Protein AF-A0A350LJN3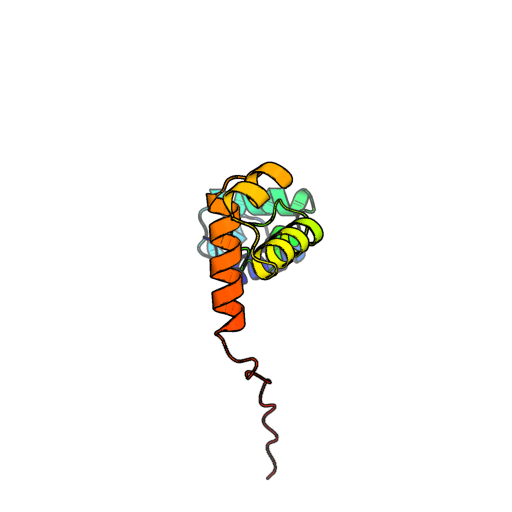-F1 (afdb_monomer)

Foldseek 3Di:
DDFLVLLQVLLVCVVVVHALVVSCVVSVHDSVVSVVSNVCVVVVVCCVRNDGPPPDPLPVDDPVLLVVLLVCVVVVHDLVVSCVVSVHDSVSSVVSNVVVVVVVPPDPPDDPPPDDDDD

Structure (mmCIF, N/CA/C/O backbone):
data_AF-A0A350LJN3-F1
#
_entry.id   AF-A0A350LJN3-F1
#
loop_
_atom_site.group_PDB
_atom_site.id
_atom_site.type_symbol
_atom_site.label_atom_id
_atom_site.label_alt_id
_atom_site.label_comp_id
_atom_site.label_asym_id
_atom_site.label_entity_id
_atom_site.label_seq_id
_atom_site.pdbx_PDB_ins_code
_atom_site.Cartn_x
_atom_site.Cartn_y
_atom_site.Cartn_z
_atom_site.occupancy
_atom_site.B_iso_or_equiv
_atom_site.auth_seq_id
_atom_site.auth_comp_id
_atom_site.auth_asym_id
_atom_site.auth_atom_id
_atom_site.pdbx_PDB_model_num
ATOM 1 N N . MET A 1 1 ? -4.151 5.108 -8.446 1.00 47.84 1 MET A N 1
ATOM 2 C CA . MET A 1 1 ? -3.760 3.990 -7.564 1.00 47.84 1 MET A CA 1
ATOM 3 C C . MET A 1 1 ? -3.331 2.873 -8.501 1.00 47.84 1 MET A C 1
ATOM 5 O O . MET A 1 1 ? -4.176 2.389 -9.232 1.00 47.84 1 MET A O 1
ATOM 9 N N . LEU A 1 2 ? -2.026 2.639 -8.659 1.00 58.97 2 LEU A N 1
ATOM 10 C CA . LEU A 1 2 ? -1.516 1.711 -9.677 1.00 58.97 2 LEU A CA 1
ATOM 11 C C . LEU A 1 2 ? -1.690 0.275 -9.192 1.00 58.97 2 LEU A C 1
ATOM 13 O O . LEU A 1 2 ? -1.309 -0.038 -8.063 1.00 58.97 2 LEU A O 1
ATOM 17 N N . ASP A 1 3 ? -2.291 -0.543 -10.048 1.00 71.88 3 ASP A N 1
ATOM 18 C CA . ASP A 1 3 ? -2.655 -1.928 -9.774 1.00 71.88 3 ASP A CA 1
ATOM 19 C C . ASP A 1 3 ? -1.420 -2.760 -9.374 1.00 71.88 3 ASP A C 1
ATOM 21 O O . ASP A 1 3 ? -0.323 -2.585 -9.921 1.00 71.88 3 ASP A O 1
ATOM 25 N N . TYR A 1 4 ? -1.582 -3.638 -8.381 1.00 81.00 4 TYR A N 1
ATOM 26 C CA . TYR A 1 4 ? -0.545 -4.571 -7.937 1.00 81.00 4 TYR A CA 1
ATOM 27 C C . TYR A 1 4 ? 0.015 -5.400 -9.094 1.00 81.00 4 TYR A C 1
ATOM 29 O O . TYR A 1 4 ? 1.234 -5.517 -9.219 1.00 81.00 4 TYR A O 1
ATOM 37 N N . VAL A 1 5 ? -0.850 -5.880 -9.988 1.00 82.62 5 VAL A N 1
ATOM 38 C CA . VAL A 1 5 ? -0.466 -6.688 -11.148 1.00 82.62 5 VAL A CA 1
ATOM 39 C C . VAL A 1 5 ? 0.518 -5.926 -12.037 1.00 82.62 5 VAL A C 1
ATOM 41 O O . VAL A 1 5 ? 1.504 -6.492 -12.509 1.00 82.62 5 VAL A O 1
ATOM 44 N N . ILE A 1 6 ? 0.306 -4.619 -12.222 1.00 88.44 6 ILE A N 1
ATOM 45 C CA . ILE A 1 6 ? 1.185 -3.771 -13.038 1.00 88.44 6 ILE A CA 1
ATOM 46 C C . ILE A 1 6 ? 2.540 -3.568 -12.353 1.00 88.44 6 ILE A C 1
ATOM 48 O O . ILE A 1 6 ? 3.583 -3.610 -13.005 1.00 88.44 6 ILE A O 1
ATOM 52 N N . ARG A 1 7 ? 2.550 -3.366 -11.032 1.00 90.12 7 ARG A N 1
ATOM 53 C CA . ARG A 1 7 ? 3.796 -3.231 -10.268 1.00 90.12 7 ARG A CA 1
ATOM 54 C C . ARG A 1 7 ? 4.612 -4.519 -10.262 1.00 90.12 7 ARG A C 1
ATOM 56 O O . ARG A 1 7 ? 5.821 -4.454 -10.466 1.00 90.12 7 ARG A O 1
ATOM 63 N N . LYS A 1 8 ? 3.963 -5.671 -10.105 1.00 90.56 8 LYS A N 1
ATOM 64 C CA . LYS A 1 8 ? 4.627 -6.975 -10.150 1.00 90.56 8 LYS A CA 1
ATOM 65 C C . LYS A 1 8 ? 5.276 -7.233 -11.511 1.00 90.56 8 LYS A C 1
ATOM 67 O O . LYS A 1 8 ? 6.465 -7.528 -11.568 1.00 90.56 8 LYS A O 1
ATOM 72 N N . LYS A 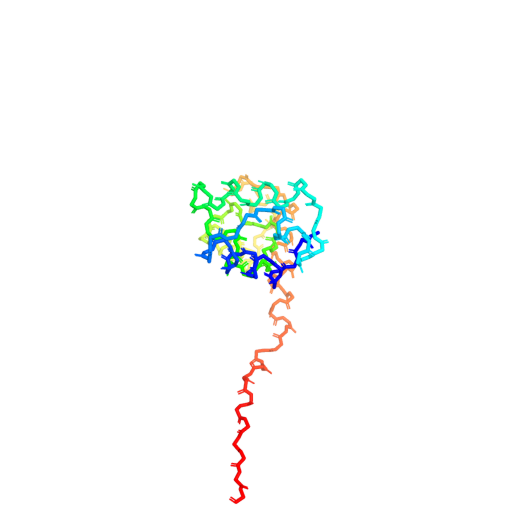1 9 ? 4.551 -6.983 -12.607 1.00 92.50 9 LYS A N 1
ATOM 73 C CA . LYS A 1 9 ? 5.113 -7.060 -13.968 1.00 92.50 9 LYS A CA 1
ATOM 74 C C . LYS A 1 9 ? 6.287 -6.102 -14.179 1.00 92.50 9 LYS A C 1
ATOM 76 O O . LYS A 1 9 ? 7.273 -6.458 -14.813 1.00 92.50 9 LYS A O 1
ATOM 81 N N . ALA A 1 10 ? 6.218 -4.887 -13.632 1.00 93.44 10 ALA A N 1
ATOM 82 C CA . ALA A 1 10 ? 7.342 -3.955 -13.717 1.00 93.44 10 ALA A CA 1
ATOM 83 C C . ALA A 1 10 ? 8.591 -4.478 -12.996 1.00 93.44 10 ALA A C 1
ATOM 85 O O . ALA A 1 10 ? 9.694 -4.295 -13.503 1.00 93.44 10 ALA A O 1
ATOM 86 N N . LEU A 1 11 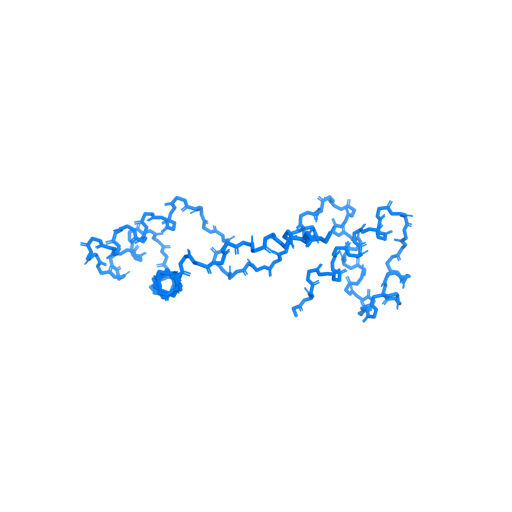? 8.430 -5.139 -11.846 1.00 94.44 11 LEU A N 1
ATOM 87 C CA . LEU A 1 11 ? 9.538 -5.777 -11.135 1.00 94.44 11 LEU A CA 1
ATOM 88 C C . LEU A 1 11 ? 10.168 -6.908 -11.951 1.00 94.44 11 LEU A C 1
ATOM 90 O O . LEU A 1 11 ? 11.389 -6.960 -12.042 1.00 94.44 11 LEU A O 1
ATOM 94 N N . GLU A 1 12 ? 9.361 -7.766 -12.575 1.00 94.50 12 GLU A N 1
ATOM 95 C CA . GLU A 1 12 ? 9.854 -8.829 -13.464 1.00 94.50 12 GLU A CA 1
ATOM 96 C C . GLU A 1 12 ? 10.701 -8.254 -14.609 1.00 94.50 12 GLU A C 1
ATOM 98 O O . GLU A 1 12 ? 11.815 -8.720 -14.850 1.00 94.50 12 GLU A O 1
ATOM 103 N N . LEU A 1 13 ? 10.231 -7.171 -15.238 1.00 95.25 13 LEU A N 1
ATOM 104 C CA . LEU A 1 13 ? 10.970 -6.467 -16.289 1.00 95.25 13 LEU A CA 1
ATOM 105 C C . LEU A 1 13 ? 12.271 -5.831 -15.770 1.00 95.25 13 LEU A C 1
ATOM 107 O O . LEU A 1 13 ? 13.307 -5.882 -16.433 1.00 95.25 13 LEU A O 1
ATOM 111 N N . PHE A 1 14 ? 12.262 -5.231 -14.578 1.00 95.12 14 PHE A N 1
ATOM 112 C CA . PHE A 1 14 ? 13.490 -4.684 -13.995 1.00 95.12 14 PHE A CA 1
ATOM 113 C C . PHE A 1 14 ? 14.500 -5.781 -13.633 1.00 95.12 14 PHE A C 1
ATOM 115 O O . PHE A 1 14 ? 15.697 -5.597 -13.871 1.00 95.12 14 PHE A O 1
ATOM 122 N N . ASN A 1 15 ? 14.029 -6.924 -13.128 1.00 94.62 15 ASN A N 1
ATOM 123 C CA . ASN A 1 15 ? 14.856 -8.097 -12.841 1.00 94.62 15 ASN A CA 1
ATOM 124 C C . ASN A 1 15 ? 15.482 -8.674 -14.119 1.00 94.62 15 ASN A C 1
ATOM 126 O O . ASN A 1 15 ? 16.626 -9.12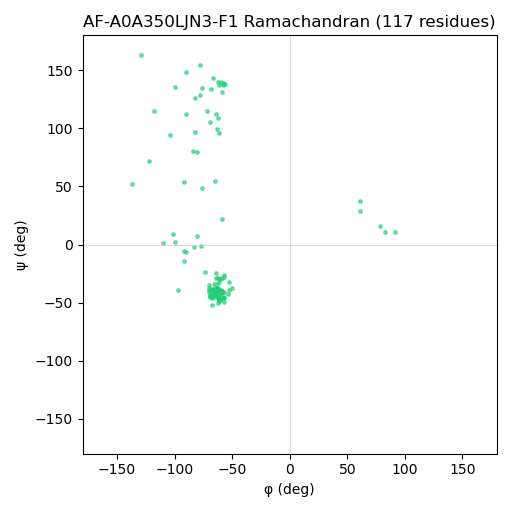0 -14.086 1.00 94.62 15 ASN A O 1
ATOM 130 N N . SER A 1 16 ? 14.786 -8.601 -15.259 1.00 94.56 16 SER A N 1
ATOM 131 C CA . SER A 1 16 ? 15.325 -8.997 -16.567 1.00 94.56 16 SER A CA 1
ATOM 132 C C . SER A 1 16 ? 16.220 -7.930 -17.221 1.00 94.56 16 SER A C 1
ATOM 134 O O . SER A 1 16 ? 16.614 -8.079 -18.376 1.00 94.56 16 SER A O 1
ATOM 136 N N . GLY A 1 17 ? 16.542 -6.838 -16.517 1.00 93.88 17 GLY A N 1
ATOM 137 C CA . GLY A 1 17 ? 17.444 -5.781 -16.990 1.00 93.88 17 GLY A CA 1
ATOM 138 C C . GLY A 1 17 ? 16.794 -4.731 -17.898 1.00 93.88 17 GLY A C 1
ATOM 139 O O . GLY A 1 17 ? 17.493 -3.908 -18.495 1.00 93.88 17 GLY A O 1
ATOM 140 N N . VAL A 1 18 ? 15.464 -4.718 -18.009 1.00 93.69 18 VAL A N 1
ATOM 141 C CA . VAL A 1 18 ? 14.739 -3.801 -18.896 1.00 93.69 18 VAL A CA 1
ATOM 142 C C . VAL A 1 18 ? 14.679 -2.392 -18.298 1.00 93.69 18 VAL A C 1
ATOM 144 O O . VAL A 1 18 ? 14.376 -2.173 -17.125 1.00 93.69 18 VAL A O 1
ATOM 147 N N . GLY A 1 19 ? 14.959 -1.386 -19.130 1.00 90.94 19 GLY A N 1
ATOM 148 C CA . GLY A 1 19 ? 14.929 0.021 -18.734 1.00 90.94 19 GLY A CA 1
ATOM 149 C C . GLY A 1 19 ? 13.516 0.614 -18.652 1.00 90.94 19 GLY A C 1
ATOM 150 O O . GLY A 1 19 ? 12.604 0.234 -19.382 1.00 90.94 19 GLY A O 1
ATOM 151 N N . TYR A 1 20 ? 13.351 1.653 -17.828 1.00 93.56 20 TYR A N 1
ATOM 152 C CA . TYR A 1 20 ? 12.054 2.290 -17.552 1.00 93.56 20 TYR A CA 1
ATOM 153 C C . TYR A 1 20 ? 11.292 2.835 -18.774 1.00 93.56 20 TYR A C 1
ATOM 155 O O . TYR A 1 20 ? 10.070 2.938 -18.724 1.00 93.56 20 TYR A O 1
ATOM 163 N N . LYS A 1 21 ? 11.975 3.197 -19.871 1.00 95.62 21 LYS A N 1
ATOM 164 C CA . LYS A 1 21 ? 11.309 3.642 -21.112 1.00 95.62 21 LYS A CA 1
ATOM 165 C C . LYS A 1 21 ? 10.541 2.497 -21.772 1.00 95.62 21 LYS A C 1
ATOM 167 O O . LYS A 1 21 ? 9.418 2.695 -22.224 1.00 95.62 21 LYS A O 1
ATOM 172 N N . THR A 1 22 ? 11.139 1.309 -21.792 1.00 94.19 22 THR A N 1
ATOM 173 C CA . THR A 1 22 ? 10.508 0.095 -22.315 1.00 94.19 22 THR A CA 1
ATOM 174 C C . THR A 1 22 ? 9.375 -0.344 -21.395 1.00 94.19 22 THR A C 1
ATOM 176 O O . THR A 1 22 ? 8.269 -0.546 -21.877 1.00 94.19 22 THR A O 1
ATOM 179 N N . VAL A 1 23 ? 9.596 -0.337 -20.074 1.00 94.50 23 VAL A N 1
ATOM 180 C CA . VAL A 1 23 ? 8.547 -0.622 -19.075 1.00 94.50 23 VAL A CA 1
ATOM 181 C C . VAL A 1 23 ? 7.348 0.325 -19.214 1.00 94.50 23 VAL A C 1
ATOM 183 O O . VAL A 1 23 ? 6.205 -0.111 -19.142 1.00 94.50 23 VAL A O 1
ATOM 186 N N . SER A 1 24 ? 7.585 1.619 -19.457 1.00 94.62 24 SER A N 1
ATOM 187 C CA . SER A 1 24 ? 6.520 2.603 -19.703 1.00 94.62 24 SER A CA 1
ATOM 188 C C . SER A 1 24 ? 5.660 2.232 -20.911 1.00 94.62 24 SER A C 1
ATOM 190 O O . SER A 1 24 ? 4.436 2.256 -20.809 1.00 94.62 24 SER A O 1
ATOM 192 N N . ARG A 1 25 ? 6.292 1.843 -22.023 1.00 95.31 25 ARG A N 1
ATOM 193 C CA . ARG A 1 25 ? 5.598 1.433 -23.248 1.00 95.31 25 ARG A CA 1
ATOM 194 C C . ARG A 1 25 ? 4.850 0.112 -23.076 1.00 95.31 25 ARG A C 1
ATOM 196 O O . ARG A 1 25 ? 3.706 0.023 -23.497 1.00 95.31 25 ARG A O 1
ATOM 203 N N . GLU A 1 26 ? 5.479 -0.889 -22.466 1.00 92.50 26 GLU A N 1
ATOM 204 C CA . GLU A 1 26 ? 4.891 -2.226 -22.304 1.00 92.50 26 GLU A CA 1
ATOM 205 C C . GLU A 1 26 ? 3.732 -2.257 -21.310 1.00 92.50 26 GLU A C 1
ATOM 207 O O . GLU A 1 26 ? 2.767 -2.987 -21.512 1.00 92.50 26 GLU A O 1
ATOM 212 N N . LEU A 1 27 ? 3.800 -1.445 -20.254 1.00 91.50 27 LEU A N 1
ATOM 213 C CA . LEU A 1 27 ? 2.775 -1.405 -19.211 1.00 91.50 27 LEU A CA 1
ATOM 214 C C . LEU A 1 27 ? 1.786 -0.241 -19.370 1.00 91.50 27 LEU A C 1
ATOM 216 O O . LEU A 1 27 ? 0.928 -0.057 -18.510 1.00 91.50 27 LEU A O 1
ATOM 220 N N . GLY A 1 28 ? 1.918 0.574 -20.424 1.00 90.50 28 GLY A N 1
ATOM 221 C CA . GLY A 1 28 ? 1.068 1.750 -20.646 1.00 90.50 28 GLY A CA 1
ATOM 222 C C . GLY A 1 28 ? 1.167 2.803 -19.534 1.00 90.50 28 GLY A C 1
ATOM 223 O O . GLY A 1 28 ? 0.201 3.506 -19.245 1.00 90.50 28 GLY A O 1
ATOM 224 N N . LEU A 1 29 ? 2.320 2.898 -18.866 1.00 87.88 29 LEU A N 1
ATOM 225 C CA . LEU A 1 29 ? 2.537 3.804 -17.737 1.00 87.88 29 LEU A CA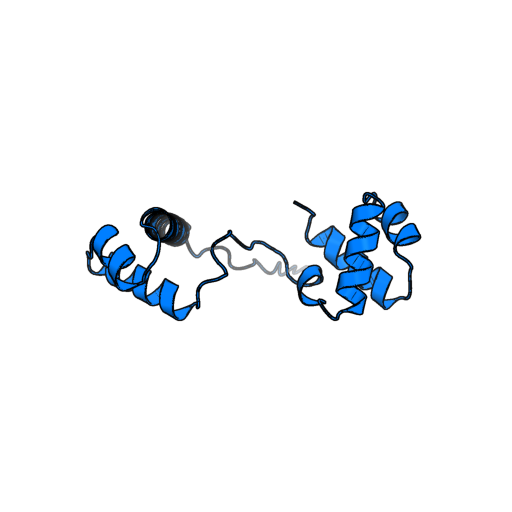 1
ATOM 226 C C . LEU A 1 29 ? 3.061 5.164 -18.206 1.00 87.88 29 LEU A C 1
ATOM 228 O O . LEU A 1 29 ? 3.877 5.211 -19.128 1.00 87.88 29 LEU A O 1
ATOM 232 N N . PRO A 1 30 ? 2.737 6.271 -17.511 1.00 91.44 30 PRO A N 1
ATOM 233 C CA . PRO A 1 30 ? 3.420 7.540 -17.732 1.00 91.44 30 PRO A CA 1
ATOM 234 C C . PRO A 1 30 ? 4.938 7.398 -17.546 1.00 91.44 30 PRO A C 1
ATOM 236 O O . PRO A 1 30 ? 5.402 6.791 -16.577 1.00 91.44 30 PRO A O 1
ATOM 239 N N . PHE A 1 31 ? 5.730 8.018 -18.427 1.00 91.88 31 PHE A N 1
ATOM 240 C CA . PHE A 1 31 ? 7.199 7.959 -18.363 1.00 91.88 31 PHE A CA 1
ATOM 241 C C . PHE A 1 31 ? 7.758 8.354 -16.993 1.00 91.88 31 PHE A C 1
ATOM 243 O O . PHE A 1 31 ? 8.709 7.742 -16.506 1.00 91.88 31 PHE A O 1
ATOM 250 N N . TYR A 1 32 ? 7.163 9.370 -16.359 1.00 89.19 32 TYR A N 1
ATOM 251 C CA . TYR A 1 32 ? 7.565 9.824 -15.029 1.00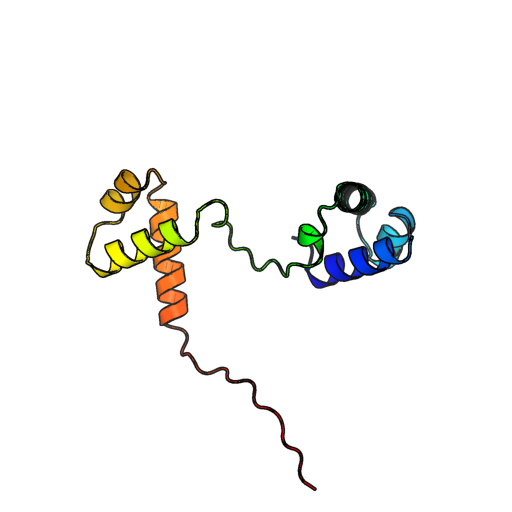 89.19 32 TYR A CA 1
ATOM 252 C C . TYR A 1 32 ? 7.367 8.734 -13.966 1.00 89.19 32 TYR A C 1
ATOM 254 O O . TYR A 1 32 ? 8.253 8.508 -13.142 1.00 89.19 32 TYR A O 1
ATOM 262 N N . THR A 1 33 ? 6.253 8.002 -14.032 1.00 89.56 33 THR A N 1
ATOM 263 C CA . THR A 1 33 ? 5.949 6.877 -13.141 1.00 89.56 33 THR A CA 1
ATOM 264 C C . THR A 1 33 ? 6.970 5.758 -13.301 1.00 89.56 33 THR A C 1
ATOM 266 O O . THR A 1 33 ? 7.574 5.342 -12.316 1.00 89.56 33 THR A O 1
ATOM 269 N N . ALA A 1 34 ? 7.234 5.322 -14.535 1.00 92.56 34 ALA A N 1
ATOM 270 C CA . ALA A 1 34 ? 8.218 4.272 -14.790 1.00 92.56 34 ALA A CA 1
ATOM 271 C C . ALA A 1 34 ? 9.636 4.697 -14.359 1.00 92.56 34 ALA A C 1
ATOM 273 O O . ALA A 1 34 ? 10.395 3.899 -13.803 1.00 92.56 34 ALA A O 1
ATOM 274 N N . ARG A 1 35 ? 9.991 5.975 -14.565 1.00 94.25 35 ARG A N 1
ATOM 275 C CA . ARG A 1 35 ? 11.268 6.549 -14.118 1.00 94.25 35 ARG A CA 1
ATOM 276 C C . ARG A 1 35 ? 11.402 6.535 -12.595 1.00 94.25 35 ARG A C 1
ATOM 278 O O . ARG A 1 35 ? 12.487 6.266 -12.087 1.00 94.25 35 ARG A O 1
ATOM 285 N N . GLU A 1 36 ? 10.340 6.841 -11.861 1.00 92.75 36 GLU A N 1
ATOM 286 C CA . GLU A 1 36 ? 10.375 6.769 -10.400 1.00 92.75 36 GLU A CA 1
ATOM 287 C C . GLU A 1 36 ? 10.449 5.322 -9.908 1.00 92.75 36 GLU A C 1
ATOM 289 O O . GLU A 1 36 ? 11.190 5.012 -8.979 1.00 92.75 36 GLU A O 1
ATOM 294 N N . TRP A 1 37 ? 9.760 4.407 -10.584 1.00 93.81 37 TRP A N 1
ATOM 295 C CA . TRP A 1 37 ? 9.799 2.987 -10.254 1.00 93.81 37 TRP A CA 1
ATOM 296 C C . TRP A 1 37 ? 11.198 2.397 -10.417 1.00 93.81 37 TRP A C 1
ATOM 298 O O . TRP A 1 37 ? 11.701 1.768 -9.491 1.00 93.81 37 TRP A O 1
ATOM 308 N N . VAL A 1 38 ? 11.902 2.680 -11.516 1.00 94.81 38 VAL A N 1
ATOM 309 C CA . VAL A 1 38 ? 13.277 2.172 -11.660 1.00 94.81 38 VAL A CA 1
ATOM 310 C C . VAL A 1 38 ? 14.225 2.743 -10.598 1.00 94.81 38 VAL A C 1
ATOM 312 O O . VAL A 1 38 ? 15.175 2.075 -10.201 1.00 94.81 38 VAL A O 1
ATOM 315 N N . ARG A 1 39 ? 13.980 3.961 -10.091 1.00 94.62 39 ARG A N 1
ATOM 316 C CA . ARG A 1 39 ? 14.762 4.508 -8.969 1.00 94.62 39 ARG A CA 1
ATOM 317 C C . ARG A 1 39 ? 14.508 3.737 -7.685 1.00 94.62 39 ARG A C 1
ATOM 319 O O . ARG A 1 39 ? 15.468 3.382 -7.015 1.00 94.62 39 ARG A O 1
ATOM 326 N N . ARG A 1 40 ? 13.243 3.459 -7.371 1.00 92.94 40 ARG A N 1
ATOM 327 C CA . ARG A 1 40 ? 12.852 2.631 -6.221 1.00 92.94 40 ARG A CA 1
ATOM 328 C C . ARG A 1 40 ? 13.473 1.240 -6.294 1.00 92.94 40 ARG A C 1
ATOM 330 O O . ARG A 1 40 ? 14.074 0.797 -5.323 1.00 92.94 40 ARG A O 1
ATOM 337 N N . TYR A 1 41 ? 13.418 0.608 -7.466 1.00 94.00 41 TYR A N 1
ATOM 338 C CA . TYR A 1 41 ? 14.071 -0.675 -7.726 1.00 94.00 41 TYR A CA 1
ATOM 339 C C . TYR A 1 41 ? 15.581 -0.609 -7.453 1.00 94.00 41 TYR A C 1
ATOM 341 O O . TYR A 1 41 ? 16.105 -1.402 -6.679 1.00 94.00 41 TYR A O 1
ATOM 349 N N . LYS A 1 42 ? 16.272 0.407 -7.988 1.00 92.00 42 LYS A N 1
ATOM 350 C CA . LYS A 1 42 ? 17.709 0.624 -7.740 1.00 92.00 42 LYS A CA 1
ATOM 351 C C . LYS A 1 42 ? 18.051 0.937 -6.279 1.00 92.00 42 LYS A C 1
ATOM 353 O O . LYS A 1 42 ? 19.181 0.702 -5.872 1.00 92.00 42 LYS A O 1
ATOM 358 N N . ARG A 1 43 ? 17.103 1.468 -5.500 1.00 93.50 43 ARG A N 1
ATOM 359 C CA . ARG A 1 43 ? 17.231 1.673 -4.047 1.00 93.50 43 ARG A CA 1
ATOM 360 C C . ARG A 1 43 ? 16.917 0.413 -3.228 1.00 93.50 43 ARG A C 1
ATOM 362 O O . ARG A 1 43 ? 17.017 0.464 -2.009 1.00 93.50 43 ARG A O 1
ATOM 369 N N . GLY A 1 44 ? 16.535 -0.695 -3.868 1.00 90.19 44 GLY A N 1
ATOM 370 C CA . GLY A 1 44 ? 16.183 -1.943 -3.187 1.00 90.19 44 GLY A CA 1
ATOM 371 C C . GLY A 1 44 ? 14.780 -1.953 -2.573 1.00 90.19 44 GLY A C 1
ATOM 372 O O . GLY A 1 44 ? 14.479 -2.821 -1.759 1.00 90.19 44 GLY A O 1
ATOM 373 N N . GLU A 1 45 ? 13.889 -1.031 -2.955 1.00 86.38 45 GLU A N 1
ATOM 374 C CA . GLU A 1 45 ? 12.502 -0.970 -2.461 1.00 86.38 45 GLU A CA 1
ATOM 375 C C . GLU A 1 45 ? 11.603 -2.048 -3.115 1.00 86.38 45 GLU A C 1
ATOM 377 O O . GLU A 1 45 ? 10.520 -1.747 -3.617 1.00 86.38 45 GLU A O 1
ATOM 382 N N . ILE A 1 46 ? 12.039 -3.313 -3.150 1.00 86.56 46 ILE A N 1
ATOM 383 C CA . ILE A 1 46 ? 11.345 -4.411 -3.855 1.00 86.56 46 ILE A CA 1
ATOM 384 C C . ILE A 1 46 ? 9.935 -4.649 -3.296 1.00 86.56 46 ILE A C 1
ATOM 386 O O . ILE A 1 46 ? 9.001 -4.935 -4.045 1.00 86.56 46 ILE A O 1
ATOM 390 N N . GLU A 1 47 ? 9.743 -4.414 -1.996 1.00 81.94 47 GLU A N 1
ATOM 391 C CA . GLU A 1 47 ? 8.441 -4.531 -1.334 1.00 81.94 47 GLU A CA 1
ATOM 392 C C . GLU A 1 47 ? 7.351 -3.642 -1.950 1.00 81.94 47 GLU A C 1
ATOM 394 O O . GLU A 1 47 ? 6.170 -3.982 -1.888 1.00 81.94 47 GLU A O 1
ATOM 399 N N . PHE A 1 48 ? 7.726 -2.506 -2.551 1.00 84.31 48 PHE A N 1
ATOM 400 C CA . PHE A 1 48 ? 6.781 -1.641 -3.256 1.00 84.31 48 PHE A CA 1
ATOM 401 C C . PHE A 1 48 ? 6.139 -2.357 -4.451 1.00 84.31 48 PHE A C 1
ATOM 403 O O . PHE A 1 48 ? 5.016 -2.017 -4.819 1.00 84.31 48 PHE A O 1
ATOM 410 N N . PHE A 1 49 ? 6.833 -3.319 -5.060 1.00 87.12 49 PHE A N 1
ATOM 411 C CA . PHE A 1 49 ? 6.374 -4.003 -6.261 1.00 87.12 49 PHE A CA 1
ATOM 412 C C . PHE A 1 49 ? 5.688 -5.337 -5.985 1.00 87.12 49 PHE A C 1
ATOM 414 O O . PHE A 1 49 ? 4.705 -5.658 -6.647 1.00 87.12 49 PHE A O 1
ATOM 421 N N . ASP A 1 50 ? 6.208 -6.093 -5.018 1.00 80.38 50 ASP A N 1
ATOM 422 C CA . ASP A 1 50 ? 5.794 -7.477 -4.769 1.00 80.38 50 ASP A CA 1
ATOM 423 C C . ASP A 1 50 ? 4.665 -7.609 -3.734 1.00 80.38 50 ASP A C 1
ATOM 425 O O . ASP A 1 50 ? 3.990 -8.634 -3.650 1.00 80.38 50 ASP A O 1
ATOM 429 N N . LYS A 1 51 ? 4.378 -6.543 -2.977 1.00 74.12 51 LYS A N 1
ATOM 430 C CA . LYS A 1 51 ? 3.214 -6.528 -2.087 1.00 74.12 51 LYS A CA 1
ATOM 431 C C . LYS A 1 51 ? 1.959 -6.167 -2.872 1.00 74.12 51 LYS A C 1
ATOM 433 O O . LYS A 1 51 ? 1.891 -5.103 -3.493 1.00 74.12 51 LYS A O 1
ATOM 438 N N . ASP A 1 52 ? 0.939 -7.013 -2.775 1.00 61.12 52 ASP A N 1
ATOM 439 C CA . ASP A 1 52 ? -0.415 -6.646 -3.172 1.00 61.12 52 ASP A CA 1
ATOM 440 C C . ASP A 1 52 ? -0.944 -5.614 -2.177 1.00 61.12 52 ASP A C 1
ATOM 442 O O . ASP A 1 52 ? -1.197 -5.904 -1.004 1.00 61.12 52 ASP A O 1
ATOM 446 N N . TYR A 1 53 ? -1.004 -4.350 -2.606 1.00 51.09 53 TYR A N 1
ATOM 447 C CA . TYR A 1 53 ? -1.518 -3.292 -1.747 1.00 51.09 53 TYR A CA 1
ATOM 448 C C . TYR A 1 53 ? -3.047 -3.325 -1.787 1.00 51.09 53 TYR A C 1
ATOM 450 O O . TYR A 1 53 ? -3.674 -2.423 -2.332 1.00 51.09 53 TYR A O 1
ATOM 458 N N . ILE A 1 54 ? -3.643 -4.241 -1.030 1.00 45.31 54 ILE A N 1
ATOM 459 C CA . ILE A 1 54 ? -4.684 -3.791 -0.109 1.00 45.31 54 ILE A CA 1
ATOM 460 C C . ILE A 1 54 ? -3.943 -3.319 1.141 1.00 45.31 54 ILE A C 1
ATOM 462 O O . ILE A 1 54 ? -3.785 -4.038 2.127 1.00 45.31 54 ILE A O 1
ATOM 466 N N . VAL A 1 55 ? -3.410 -2.097 1.090 1.00 44.91 55 VAL A N 1
ATOM 467 C CA . VAL A 1 55 ? -2.992 -1.396 2.306 1.00 44.91 55 VAL A CA 1
ATOM 468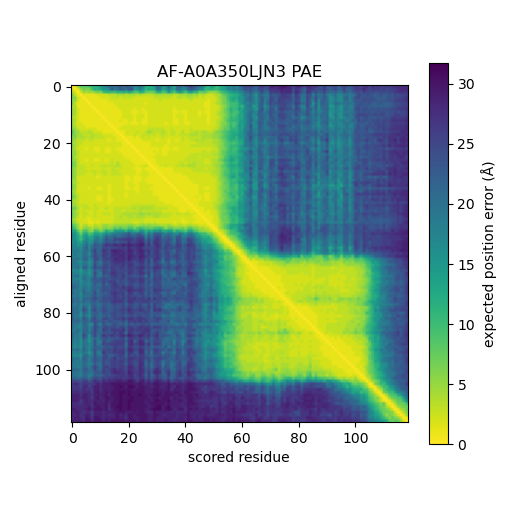 C C . VAL A 1 55 ? -4.060 -0.354 2.561 1.00 44.91 55 VAL A C 1
ATOM 470 O O . VAL A 1 55 ? -3.996 0.739 1.993 1.00 44.91 55 VAL A O 1
ATOM 473 N N . PRO A 1 56 ? -5.072 -0.652 3.391 1.00 42.91 56 PRO A N 1
ATOM 474 C CA . PRO A 1 56 ? -5.905 0.412 3.900 1.00 42.91 56 PRO A CA 1
ATOM 475 C C . PRO A 1 56 ? -4.956 1.337 4.665 1.00 42.91 56 PRO A C 1
ATOM 477 O O . PRO A 1 56 ? -4.001 0.877 5.295 1.00 42.91 56 PRO A O 1
ATOM 480 N N . ALA A 1 57 ? -5.167 2.642 4.535 1.00 45.31 57 ALA A N 1
ATOM 481 C CA . ALA A 1 57 ? -4.271 3.720 4.961 1.00 45.31 57 ALA A CA 1
ATOM 482 C C . ALA A 1 57 ? -3.908 3.765 6.475 1.00 45.31 57 ALA A C 1
ATOM 484 O O . ALA A 1 57 ? -3.538 4.814 6.986 1.00 45.31 57 ALA A O 1
ATOM 485 N N . TYR A 1 58 ? -4.023 2.662 7.221 1.00 49.09 58 TYR A N 1
ATOM 486 C CA . TYR A 1 58 ? -3.723 2.529 8.645 1.00 49.09 58 TYR A CA 1
ATOM 487 C C . TYR A 1 58 ? -2.276 2.127 8.984 1.00 49.09 58 TYR A C 1
ATOM 489 O O . TYR A 1 58 ? -1.924 2.091 10.162 1.00 49.09 58 TYR A O 1
ATOM 497 N N . ARG A 1 59 ? -1.414 1.797 8.015 1.00 47.84 59 ARG A N 1
ATOM 498 C CA . ARG A 1 59 ? -0.119 1.141 8.299 1.00 47.84 59 ARG A CA 1
ATOM 499 C C . ARG A 1 59 ? 1.090 2.067 8.502 1.00 47.84 59 ARG A C 1
ATOM 501 O O . ARG A 1 59 ? 2.154 1.824 7.950 1.00 47.84 59 ARG A O 1
ATOM 508 N N . SER A 1 60 ? 0.958 3.026 9.415 1.00 52.28 60 SER A N 1
ATOM 509 C CA . SER A 1 60 ? 2.119 3.492 10.203 1.00 52.28 60 SER A CA 1
ATOM 510 C C . SER A 1 60 ? 2.034 3.085 11.681 1.00 52.28 60 SER A C 1
ATOM 512 O O . SER A 1 60 ? 2.933 3.398 12.455 1.00 52.28 60 SER A O 1
ATOM 514 N N . TYR A 1 61 ? 0.985 2.361 12.093 1.00 56.97 61 TYR A N 1
ATOM 515 C CA . TYR A 1 61 ? 0.822 1.897 13.472 1.00 56.97 61 TYR A CA 1
ATOM 516 C C . TYR A 1 61 ? 1.244 0.431 13.627 1.00 56.97 61 TYR A C 1
ATOM 518 O O . TYR A 1 61 ? 0.899 -0.420 12.804 1.00 56.97 61 TYR A O 1
ATOM 526 N N . LYS A 1 62 ? 1.993 0.131 14.700 1.00 67.06 62 LYS A N 1
ATOM 527 C CA . LYS A 1 62 ? 2.401 -1.239 15.049 1.00 67.06 62 LYS A CA 1
ATOM 528 C C . LYS A 1 62 ? 1.149 -2.120 15.232 1.00 67.06 62 LYS A C 1
ATOM 530 O O . LYS A 1 62 ? 0.213 -1.672 15.897 1.00 67.06 62 LYS A O 1
ATOM 535 N N . PRO A 1 63 ? 1.124 -3.370 14.727 1.00 66.94 63 PRO A N 1
ATOM 536 C CA . PRO A 1 63 ? -0.025 -4.274 14.880 1.00 66.94 63 PRO A CA 1
ATOM 537 C C . PRO A 1 63 ? -0.495 -4.462 16.331 1.00 66.94 63 PRO A C 1
ATOM 539 O O . PRO A 1 63 ? -1.690 -4.596 16.581 1.00 66.94 63 PRO A O 1
ATOM 542 N N . SER A 1 64 ? 0.429 -4.402 17.294 1.00 73.19 64 SER A N 1
ATOM 543 C CA . SER A 1 64 ? 0.129 -4.474 18.728 1.00 73.19 64 SER A CA 1
ATOM 544 C C . SER A 1 64 ? -0.739 -3.317 19.228 1.00 73.19 64 SER A C 1
ATOM 546 O O . SER A 1 64 ? -1.633 -3.533 20.040 1.00 73.19 64 SER A O 1
ATOM 548 N N . VAL A 1 65 ? -0.522 -2.103 18.714 1.00 74.94 65 VAL A N 1
ATOM 549 C CA . VAL A 1 65 ? -1.296 -0.908 19.084 1.00 74.94 65 VAL A CA 1
ATOM 550 C C . VAL A 1 65 ? -2.723 -1.020 18.560 1.00 74.94 65 VAL A C 1
ATOM 552 O O . VAL A 1 65 ? -3.672 -0.752 19.288 1.00 74.94 65 VAL A O 1
ATOM 555 N N . VAL A 1 66 ? -2.881 -1.477 17.316 1.00 76.12 66 VAL A N 1
ATOM 556 C CA . VAL A 1 66 ? -4.205 -1.699 16.717 1.00 76.12 66 VAL A CA 1
ATOM 557 C C . VAL A 1 66 ? -4.984 -2.741 17.521 1.00 76.12 66 VAL A C 1
ATOM 559 O O . VAL A 1 66 ? -6.145 -2.515 17.853 1.00 76.12 66 VAL A O 1
ATOM 562 N N . LYS A 1 67 ? -4.336 -3.855 17.887 1.00 81.06 67 LYS A N 1
ATOM 563 C CA . LYS A 1 67 ? -4.954 -4.910 18.700 1.00 81.06 67 LYS A CA 1
ATOM 564 C C . LYS A 1 67 ? -5.406 -4.386 20.067 1.00 81.06 67 LYS A C 1
ATOM 566 O O . LYS A 1 67 ? -6.555 -4.600 20.433 1.00 81.06 67 LYS A O 1
ATOM 571 N N . ALA A 1 68 ? -4.547 -3.650 20.772 1.00 80.62 68 ALA A N 1
ATOM 572 C CA . ALA A 1 68 ? -4.870 -3.092 22.085 1.00 80.62 68 ALA A CA 1
ATOM 573 C C . ALA A 1 68 ? -6.055 -2.108 22.035 1.00 80.62 68 ALA A C 1
ATOM 575 O O . ALA A 1 68 ? -6.930 -2.152 22.896 1.00 80.62 68 ALA A O 1
ATOM 576 N N . VAL A 1 69 ? -6.130 -1.268 20.995 1.00 81.81 69 VAL A N 1
ATOM 577 C CA . VAL A 1 69 ? -7.258 -0.343 20.788 1.00 81.81 69 VAL A CA 1
ATOM 578 C C . VAL A 1 69 ? -8.566 -1.097 20.535 1.00 81.81 69 VAL A C 1
ATOM 580 O O . VAL A 1 69 ? -9.600 -0.740 21.097 1.00 81.81 69 VAL A O 1
ATOM 583 N N . LEU A 1 70 ? -8.536 -2.143 19.705 1.00 81.75 70 LEU A N 1
ATOM 584 C CA . LEU A 1 70 ? -9.722 -2.953 19.416 1.00 81.75 70 LEU A CA 1
ATOM 585 C C . LEU A 1 70 ? -10.194 -3.744 20.642 1.00 81.75 70 LEU A C 1
ATOM 587 O O . LEU A 1 70 ? -11.395 -3.818 20.887 1.00 81.75 70 LEU A O 1
ATOM 591 N N . GLU A 1 71 ? -9.275 -4.293 21.438 1.00 84.75 71 GLU A N 1
ATOM 592 C CA . GLU A 1 71 ? -9.608 -4.972 22.695 1.00 84.75 71 GLU A CA 1
ATOM 593 C C . GLU A 1 71 ? -10.203 -4.011 23.731 1.00 84.75 71 GLU A C 1
ATOM 595 O O . GLU A 1 71 ? -11.215 -4.342 24.346 1.00 84.75 71 GLU A O 1
ATOM 600 N N . GLY A 1 72 ? -9.632 -2.812 23.894 1.00 81.75 72 GLY A N 1
ATOM 601 C CA . GLY A 1 72 ? -10.192 -1.776 24.769 1.00 81.75 72 GLY A CA 1
ATOM 602 C C . GLY A 1 72 ? -11.601 -1.363 24.336 1.00 81.75 72 GLY A C 1
ATOM 603 O O . GLY A 1 72 ? -12.512 -1.284 25.158 1.00 81.75 72 GLY A O 1
ATOM 604 N N . TYR A 1 73 ? -11.830 -1.216 23.027 1.00 84.38 73 TYR A N 1
ATOM 605 C CA . TYR A 1 73 ? -13.169 -0.949 22.502 1.00 84.38 73 TYR A CA 1
ATOM 606 C C . TYR A 1 73 ? -14.150 -2.099 22.781 1.00 84.38 73 TYR A C 1
ATOM 608 O O . TYR A 1 73 ? -15.265 -1.845 23.233 1.00 84.38 73 TYR A O 1
ATOM 616 N N . LYS A 1 74 ? -13.741 -3.364 22.584 1.00 82.62 74 LYS A N 1
ATOM 617 C CA . LYS A 1 74 ? -14.571 -4.541 22.918 1.00 82.62 74 LYS A CA 1
ATOM 618 C C . LYS A 1 74 ? -14.925 -4.609 24.410 1.00 82.62 74 LYS A C 1
ATOM 620 O O . LYS A 1 74 ? -15.996 -5.097 24.750 1.00 82.62 74 LYS A O 1
ATOM 625 N N . LYS A 1 75 ? -14.070 -4.081 25.291 1.00 83.81 75 LYS A N 1
ATOM 626 C CA . LYS A 1 75 ? -14.333 -3.943 26.737 1.00 83.81 75 LYS A CA 1
ATOM 627 C C . LYS A 1 75 ? -15.277 -2.782 27.091 1.00 83.81 75 LYS A C 1
ATOM 629 O O . LYS A 1 75 ? -15.587 -2.598 28.263 1.00 83.81 75 LYS A O 1
ATOM 634 N N . GLY A 1 76 ? -15.741 -2.014 26.104 1.00 83.50 76 GLY A N 1
ATOM 635 C CA . GLY A 1 76 ? -16.655 -0.886 26.293 1.00 83.50 76 GLY A CA 1
ATOM 636 C C . GLY A 1 76 ? -15.959 0.460 26.494 1.00 83.50 76 GLY A C 1
ATOM 637 O O . GLY A 1 76 ? -16.621 1.437 26.849 1.00 83.50 76 GLY A O 1
ATOM 638 N N . GLU A 1 77 ? -14.644 0.556 26.268 1.00 80.31 77 GLU A N 1
ATOM 639 C CA . GLU A 1 77 ? -13.953 1.833 26.407 1.00 80.31 77 GLU A CA 1
ATOM 640 C C . GLU A 1 77 ? -14.383 2.834 25.321 1.00 80.31 77 GLU A C 1
ATOM 642 O O . GLU A 1 77 ? -14.404 2.512 24.124 1.00 80.31 77 GLU A O 1
ATOM 647 N N . PRO A 1 78 ? -14.680 4.092 25.694 1.00 83.44 78 PRO A N 1
ATOM 648 C CA . PRO A 1 78 ? -15.039 5.109 24.721 1.00 83.44 78 PRO A CA 1
ATOM 649 C C . PRO A 1 78 ? -13.893 5.392 23.745 1.00 83.44 78 PRO A C 1
ATOM 651 O O . PRO A 1 78 ? -12.746 5.592 24.142 1.00 83.44 78 PRO A O 1
ATOM 654 N N . ILE A 1 79 ? -14.228 5.572 22.465 1.00 78.75 79 ILE A N 1
ATOM 655 C CA . ILE A 1 79 ? -13.289 5.938 21.383 1.00 78.75 79 ILE A CA 1
ATOM 656 C C . ILE A 1 79 ? -12.415 7.151 21.753 1.00 78.75 79 ILE A C 1
ATOM 658 O O . ILE A 1 79 ? -11.232 7.197 21.420 1.00 78.75 79 ILE A O 1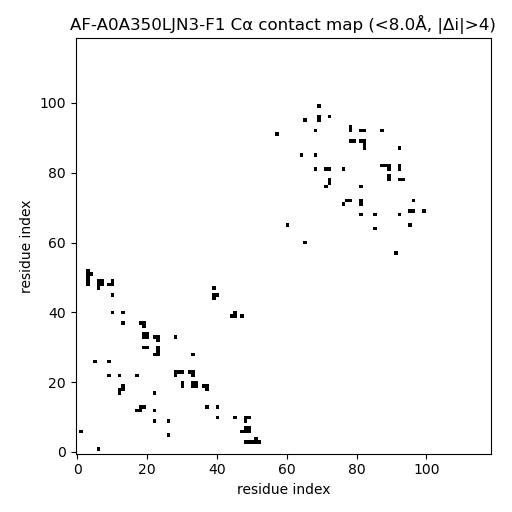
ATOM 662 N N . LYS A 1 80 ? -12.983 8.138 22.463 1.00 77.81 80 LYS A N 1
ATOM 663 C CA . LYS A 1 80 ? -12.248 9.320 22.947 1.00 77.81 80 LYS A CA 1
ATOM 664 C C . LYS A 1 80 ? -11.189 8.972 24.001 1.00 77.81 80 LYS A C 1
ATOM 666 O O . LYS A 1 80 ? -10.151 9.624 24.025 1.00 77.81 80 LYS A O 1
ATOM 671 N N . SER A 1 81 ? -11.448 7.974 24.849 1.00 75.94 81 SER A N 1
ATOM 672 C CA . SER A 1 81 ? -10.490 7.474 25.843 1.00 75.94 81 SER A CA 1
ATOM 673 C C . SER A 1 81 ? -9.313 6.793 25.146 1.00 75.94 81 SER A C 1
ATOM 675 O O . SER A 1 81 ? -8.172 7.215 25.313 1.00 75.94 81 SER A O 1
ATOM 677 N N . LEU A 1 82 ? -9.606 5.852 24.241 1.00 77.56 82 LEU A N 1
ATOM 678 C CA . LEU A 1 82 ? -8.604 5.121 23.457 1.00 77.56 82 LEU A CA 1
ATOM 679 C C . LEU A 1 82 ? -7.750 6.063 22.592 1.00 77.56 82 LEU A C 1
ATOM 681 O O . LEU A 1 82 ? -6.531 5.951 22.530 1.00 77.56 82 LEU A O 1
ATOM 685 N N . SER A 1 83 ? -8.373 7.062 21.968 1.00 75.50 83 SER A N 1
ATOM 686 C CA . SER A 1 83 ? -7.666 8.101 21.214 1.00 75.50 83 SER A CA 1
ATOM 687 C C . SER A 1 83 ? -6.627 8.841 22.065 1.00 75.50 83 SER A C 1
ATOM 689 O O . SER A 1 83 ? -5.492 9.012 21.619 1.00 75.50 83 SER A O 1
ATOM 691 N N . ARG A 1 84 ? -6.989 9.241 23.292 1.00 74.94 84 ARG A N 1
ATOM 692 C CA . ARG A 1 84 ? -6.077 9.926 24.221 1.00 74.94 84 ARG A CA 1
ATOM 693 C C . ARG A 1 84 ? -4.979 8.996 24.722 1.00 74.94 84 ARG A C 1
ATOM 695 O O . ARG A 1 84 ? -3.818 9.385 24.722 1.00 74.94 84 ARG A O 1
ATOM 702 N N . GLN A 1 85 ? -5.344 7.775 25.100 1.00 71.38 85 GLN A N 1
ATOM 703 C CA . GLN A 1 85 ? -4.429 6.780 25.656 1.00 71.38 85 GLN A CA 1
ATOM 704 C C . GLN A 1 85 ? -3.336 6.371 24.664 1.00 71.38 85 GLN A C 1
ATOM 706 O O . GLN A 1 85 ? -2.179 6.226 25.045 1.00 71.38 85 GLN A O 1
ATOM 711 N N . PHE A 1 86 ? -3.691 6.219 23.387 1.00 72.44 86 PHE A N 1
ATOM 712 C CA . PHE A 1 86 ? -2.764 5.786 22.342 1.00 72.44 86 PHE A CA 1
ATOM 713 C C . PHE A 1 86 ? -2.245 6.939 21.463 1.00 72.44 86 PHE A C 1
ATOM 715 O O . PHE A 1 86 ? -1.596 6.687 20.447 1.00 72.44 86 PHE A O 1
ATOM 722 N N . GLY A 1 87 ? -2.519 8.199 21.831 1.00 69.19 87 GLY A N 1
ATOM 723 C CA . GLY A 1 87 ? -1.984 9.388 21.154 1.00 69.19 87 GLY A CA 1
ATOM 724 C C . GLY A 1 87 ? -2.383 9.507 19.678 1.00 69.19 87 GLY A C 1
ATOM 725 O O . GLY A 1 87 ? -1.574 9.905 18.843 1.00 69.19 87 GLY A O 1
ATOM 726 N N . MET A 1 88 ? -3.613 9.128 19.329 1.00 74.44 88 MET A N 1
ATOM 727 C CA . MET A 1 88 ? -4.091 9.081 17.941 1.00 74.44 88 MET A CA 1
ATOM 728 C C . MET A 1 88 ? -5.419 9.805 17.762 1.00 74.44 88 MET A C 1
ATOM 730 O O . MET A 1 88 ? -6.139 10.051 18.725 1.00 74.44 88 MET A O 1
ATOM 734 N N . SER A 1 89 ? -5.779 10.138 16.521 1.00 75.62 89 SER A N 1
ATOM 735 C CA . SER A 1 89 ? -7.039 10.838 16.262 1.00 75.62 89 SER A CA 1
ATOM 736 C C . SER A 1 89 ? -8.262 9.949 16.579 1.00 75.62 89 SER A C 1
ATOM 738 O O . SER A 1 89 ? -8.249 8.753 16.265 1.00 75.62 89 SER A O 1
ATOM 740 N N . PRO A 1 90 ? -9.365 10.506 17.120 1.00 75.81 90 PRO A N 1
ATOM 741 C CA . PRO A 1 90 ? -10.607 9.755 17.329 1.00 75.81 90 PRO A CA 1
ATOM 742 C C . PRO A 1 90 ? -11.183 9.165 16.035 1.00 75.81 90 PRO A C 1
ATOM 744 O O . PRO A 1 90 ? -11.845 8.129 16.061 1.00 75.81 90 PRO A O 1
ATOM 747 N N . GLN A 1 91 ? -10.922 9.810 14.893 1.00 75.44 91 GLN A N 1
ATOM 748 C CA . GLN A 1 91 ? -11.347 9.333 13.576 1.00 75.44 91 GLN A CA 1
ATOM 749 C C . GLN A 1 91 ? -10.600 8.057 13.171 1.00 75.44 91 GLN A C 1
ATOM 751 O O . GLN A 1 91 ? -11.211 7.144 12.620 1.00 75.44 91 GLN A O 1
ATOM 756 N N . THR A 1 92 ? -9.307 7.962 13.500 1.00 74.06 92 THR A N 1
ATOM 757 C CA . THR A 1 92 ? -8.487 6.761 13.278 1.00 74.06 92 THR A CA 1
ATOM 758 C C . THR A 1 92 ? -9.042 5.576 14.065 1.00 74.06 92 THR A C 1
ATOM 760 O O . THR A 1 92 ? -9.282 4.518 13.488 1.00 74.06 92 THR A O 1
ATOM 763 N N . VAL A 1 93 ? -9.329 5.778 15.355 1.00 79.19 93 VAL A N 1
ATOM 764 C CA . VAL A 1 93 ? -9.920 4.746 16.223 1.00 79.19 93 VAL A CA 1
ATOM 765 C C . VAL A 1 93 ? -11.293 4.315 15.697 1.00 79.19 93 VAL A C 1
ATOM 767 O O . VAL A 1 93 ? -11.547 3.124 15.539 1.00 79.19 93 VAL A O 1
ATOM 770 N N . LYS A 1 94 ? -12.164 5.273 15.347 1.00 83.38 94 LYS A N 1
ATOM 771 C CA . LYS A 1 94 ? -13.494 4.987 14.783 1.00 83.38 94 LYS A CA 1
ATOM 772 C C . LYS A 1 94 ? -13.405 4.171 13.490 1.00 83.38 94 LYS A C 1
ATOM 774 O O . LYS A 1 94 ? -14.179 3.238 13.303 1.00 83.38 94 LYS A O 1
ATOM 779 N N . LYS A 1 95 ? -12.458 4.500 12.610 1.00 80.38 95 LYS A N 1
ATOM 780 C CA . LYS A 1 95 ? -12.230 3.766 11.361 1.00 80.38 95 LYS A CA 1
ATOM 781 C C . LYS A 1 95 ? -11.825 2.314 11.622 1.00 80.38 95 LYS A C 1
ATOM 783 O O . LYS A 1 95 ? -12.378 1.425 10.985 1.00 80.38 95 LYS A O 1
ATOM 788 N N . TRP A 1 96 ? -10.914 2.065 12.565 1.00 81.19 96 TRP A N 1
ATOM 789 C CA . TRP A 1 96 ? -10.506 0.701 12.926 1.00 81.19 96 TRP A CA 1
ATOM 790 C C . TRP A 1 96 ? -11.649 -0.123 13.498 1.00 81.19 96 TRP A C 1
ATOM 792 O O . TRP A 1 96 ? -11.784 -1.287 13.139 1.00 81.19 96 TRP A O 1
ATOM 802 N N . VAL A 1 97 ? -12.495 0.483 14.331 1.00 81.50 97 VAL A N 1
ATOM 803 C CA . VAL A 1 97 ? -13.696 -0.173 14.857 1.00 81.50 97 VAL A CA 1
ATOM 804 C C . VAL A 1 97 ? -14.647 -0.567 13.726 1.00 81.50 97 VAL A C 1
ATOM 806 O O . VAL A 1 97 ? -15.068 -1.716 13.671 1.00 81.50 97 VAL A O 1
ATOM 809 N N . ILE A 1 98 ? -14.933 0.343 12.789 1.00 80.75 98 ILE A N 1
ATOM 810 C CA . ILE A 1 98 ? -15.816 0.061 11.644 1.00 80.75 98 ILE A CA 1
ATOM 811 C C . ILE A 1 98 ? -15.232 -1.044 10.756 1.00 80.75 98 ILE A C 1
ATOM 813 O O . ILE A 1 98 ? -15.949 -1.950 10.343 1.00 80.75 98 ILE A O 1
ATOM 817 N N . GLU A 1 99 ? -13.932 -0.994 10.456 1.00 75.81 99 GLU A N 1
ATOM 818 C CA . GLU A 1 99 ? -13.263 -2.036 9.669 1.00 75.81 99 GLU A CA 1
ATOM 819 C C . GLU A 1 99 ? -13.260 -3.389 10.396 1.00 75.81 99 GLU A C 1
ATOM 821 O O . GLU A 1 99 ? -13.472 -4.416 9.755 1.00 75.81 99 GLU A O 1
ATOM 826 N N . ALA A 1 100 ? -13.064 -3.403 11.718 1.00 78.25 100 ALA A N 1
ATOM 827 C CA . ALA A 1 100 ? -13.132 -4.614 12.531 1.00 78.25 100 ALA A CA 1
ATOM 828 C C . ALA A 1 100 ? -14.551 -5.197 12.561 1.00 78.25 100 ALA A C 1
ATOM 830 O O . ALA A 1 100 ? -14.714 -6.384 12.309 1.00 78.25 100 ALA A O 1
ATOM 831 N N . GLN A 1 101 ? -15.576 -4.363 12.751 1.00 75.75 101 GLN A N 1
ATOM 832 C CA . GLN A 1 101 ? -16.984 -4.768 12.680 1.00 75.75 101 GLN A CA 1
ATOM 833 C C . GLN A 1 101 ? -17.357 -5.294 11.291 1.00 75.75 101 GLN A C 1
ATOM 835 O O . GLN A 1 101 ? -18.075 -6.283 11.168 1.00 75.75 101 GLN A O 1
ATOM 840 N N . LYS A 1 102 ? -16.841 -4.671 10.225 1.00 73.00 102 LYS A N 1
ATOM 841 C CA . LYS A 1 102 ? -17.037 -5.143 8.849 1.00 73.00 102 LYS A CA 1
ATOM 842 C C . LYS A 1 102 ? -16.382 -6.508 8.613 1.00 73.00 102 LYS A C 1
ATOM 844 O O . LYS A 1 102 ? -16.938 -7.324 7.894 1.00 73.00 102 LYS A O 1
ATOM 849 N N . ARG A 1 103 ? -15.211 -6.757 9.207 1.00 67.69 103 ARG A N 1
ATOM 850 C CA . ARG A 1 103 ? -14.539 -8.066 9.1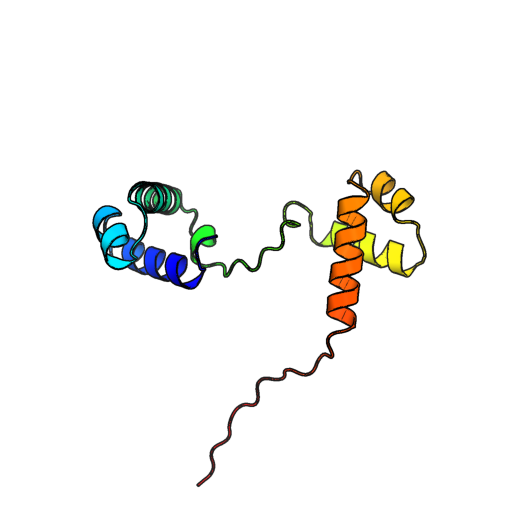51 1.00 67.69 103 ARG A CA 1
ATOM 851 C C . ARG A 1 103 ? -15.275 -9.128 9.964 1.00 67.69 103 ARG A C 1
ATOM 853 O O . ARG A 1 103 ? -15.369 -10.248 9.503 1.00 67.69 103 ARG A O 1
ATOM 860 N N . GLU A 1 104 ? -15.811 -8.766 11.124 1.00 64.25 104 GLU A N 1
ATOM 861 C CA . GLU A 1 104 ? -16.566 -9.666 12.011 1.00 64.25 104 GLU A CA 1
ATOM 862 C C . GLU A 1 104 ? -17.975 -9.985 11.465 1.00 64.25 104 GLU A C 1
ATOM 864 O O . GLU A 1 104 ? -18.536 -11.026 11.778 1.00 64.25 104 GLU A O 1
ATOM 869 N N . SER A 1 105 ? -18.535 -9.121 10.606 1.00 54.22 105 SER A N 1
ATOM 870 C CA . SER A 1 105 ? -19.825 -9.327 9.915 1.00 54.22 105 SER A CA 1
ATOM 871 C C . SER A 1 105 ? -19.723 -10.004 8.541 1.00 54.22 105 SER A C 1
ATOM 873 O O . SER A 1 105 ? -20.751 -10.319 7.943 1.00 54.22 105 SER A O 1
ATOM 875 N N . LEU A 1 106 ? -18.512 -10.253 8.033 1.00 40.25 106 LEU A N 1
ATOM 876 C CA . LEU A 1 106 ? -18.280 -11.126 6.883 1.00 40.25 106 LEU A CA 1
ATOM 877 C C . LEU A 1 106 ? -18.053 -12.544 7.428 1.00 40.25 106 LEU A C 1
ATOM 879 O O . LEU A 1 106 ? -17.049 -12.751 8.108 1.00 40.25 106 LEU A O 1
ATOM 883 N N . PRO A 1 107 ? -18.955 -13.514 7.190 1.00 40.94 107 PRO A N 1
ATOM 884 C CA . PRO A 1 107 ? -18.768 -14.862 7.705 1.00 40.94 107 PRO A CA 1
ATOM 885 C C . PRO A 1 107 ? -17.497 -15.490 7.126 1.00 40.94 107 PRO A C 1
ATOM 887 O O . PRO A 1 107 ? -17.224 -15.403 5.927 1.00 40.94 107 PRO A O 1
ATOM 890 N N . GLU A 1 108 ? -16.756 -16.150 8.008 1.00 44.94 108 GLU A N 1
ATOM 891 C CA . GLU A 1 108 ? -15.524 -16.919 7.815 1.00 44.94 108 GLU A CA 1
ATOM 892 C C . GLU A 1 108 ? -15.736 -18.171 6.933 1.00 44.94 108 GLU A C 1
ATOM 894 O O . GLU A 1 108 ? -15.456 -19.291 7.331 1.00 44.94 108 GLU A O 1
ATOM 899 N N . SER A 1 109 ? -16.287 -17.993 5.726 1.00 43.06 109 SER A N 1
ATOM 900 C CA . SER A 1 109 ? -16.666 -19.084 4.810 1.00 43.06 109 SER A CA 1
ATOM 901 C C . SER A 1 109 ? -16.289 -18.814 3.351 1.00 43.06 109 SER A C 1
ATOM 903 O O . SER A 1 109 ? -17.097 -18.948 2.437 1.00 43.06 109 SER A O 1
ATOM 905 N N . VAL A 1 110 ? -15.025 -18.477 3.105 1.00 42.72 110 VAL A N 1
ATOM 906 C CA . VAL A 1 110 ? -14.427 -18.778 1.797 1.00 42.72 110 VAL A CA 1
ATOM 907 C C . VAL A 1 110 ? -13.195 -19.639 2.035 1.00 42.72 110 VAL A C 1
ATOM 909 O O . VAL A 1 110 ? -12.057 -19.189 1.919 1.00 42.72 110 VAL A O 1
ATOM 912 N N . GLU A 1 111 ? -13.443 -20.893 2.415 1.00 36.44 111 GLU A N 1
ATOM 913 C CA . GLU A 1 111 ? -12.511 -21.971 2.098 1.00 36.44 111 GLU A CA 1
ATOM 914 C C . GLU A 1 111 ? -12.376 -22.030 0.565 1.00 36.44 111 GLU A C 1
ATOM 916 O O . GLU A 1 111 ? -13.396 -21.999 -0.135 1.00 36.44 111 GLU A O 1
ATOM 921 N N . PRO A 1 112 ? -11.158 -22.079 -0.001 1.00 39.12 112 PRO A N 1
ATOM 922 C CA . PRO A 1 112 ? -11.006 -22.345 -1.421 1.00 39.12 112 PRO A CA 1
ATOM 923 C C . PRO A 1 112 ? -11.520 -23.761 -1.696 1.00 39.12 112 PRO A C 1
ATOM 925 O O . PRO A 1 112 ? -10.922 -24.743 -1.262 1.00 39.12 112 PRO A O 1
ATOM 928 N N . GLN A 1 113 ? -12.634 -23.865 -2.421 1.00 32.53 113 GLN A N 1
ATOM 929 C CA . GLN A 1 113 ? -13.073 -25.117 -3.029 1.00 32.53 113 GLN A CA 1
ATOM 930 C C . GLN A 1 113 ? -11.990 -25.552 -4.024 1.00 32.53 113 GLN A C 1
ATOM 932 O O . GLN A 1 113 ? -11.932 -25.075 -5.159 1.00 32.53 113 GLN A O 1
ATOM 937 N N . SER A 1 114 ? -11.099 -26.433 -3.575 1.00 35.22 114 SER A N 1
ATOM 938 C CA . SER A 1 114 ? -10.289 -27.265 -4.453 1.00 35.22 114 SER A CA 1
ATOM 939 C C . SER A 1 114 ? -11.250 -28.153 -5.230 1.00 35.22 114 SER A C 1
ATOM 941 O O . SER A 1 114 ? -11.904 -29.030 -4.675 1.00 35.22 114 SER A O 1
ATOM 943 N N . VAL A 1 115 ? -11.369 -27.859 -6.518 1.00 42.78 115 VAL A N 1
ATOM 944 C CA . VAL A 1 115 ? -12.073 -28.669 -7.504 1.00 42.78 115 VAL A CA 1
ATOM 945 C C . VAL A 1 115 ? -11.351 -30.016 -7.604 1.00 42.78 115 VAL A C 1
ATOM 947 O O . VAL A 1 115 ? -10.319 -30.118 -8.264 1.00 42.78 115 VAL A O 1
ATOM 950 N N . GLU A 1 116 ? -11.874 -31.048 -6.944 1.00 35.81 116 GLU A N 1
ATOM 951 C CA . GLU A 1 116 ? -11.544 -32.438 -7.268 1.00 35.81 116 GLU A CA 1
ATOM 952 C C . GLU A 1 116 ? -12.419 -32.876 -8.446 1.00 35.81 116 GLU A C 1
ATOM 954 O O . GLU A 1 116 ? -13.585 -33.239 -8.304 1.00 35.81 116 GLU A O 1
ATOM 959 N N . ASN A 1 117 ? -11.836 -32.790 -9.642 1.00 37.34 117 ASN A N 1
ATOM 960 C CA . ASN A 1 117 ? -12.332 -33.471 -10.830 1.00 37.34 117 ASN A CA 1
ATOM 961 C C . ASN A 1 117 ? -12.046 -34.972 -10.684 1.00 37.34 117 ASN A C 1
ATOM 963 O O . ASN A 1 117 ? -10.882 -35.362 -10.713 1.00 37.34 117 ASN A O 1
ATOM 967 N N . ASN A 1 118 ? -13.088 -35.799 -10.599 1.00 36.25 118 ASN A N 1
ATOM 968 C CA . ASN A 1 118 ? -12.995 -37.238 -10.842 1.00 36.25 118 ASN A CA 1
ATOM 969 C C . ASN A 1 118 ? -13.891 -37.599 -12.033 1.00 36.25 118 ASN A C 1
ATOM 971 O O . ASN A 1 118 ? -15.114 -37.461 -11.959 1.00 36.25 118 ASN A O 1
ATOM 975 N N . ALA A 1 119 ? -13.253 -38.051 -13.110 1.00 41.78 119 ALA A N 1
ATOM 976 C CA . ALA A 1 119 ? -13.830 -38.868 -14.170 1.00 41.78 119 ALA A CA 1
ATOM 977 C C . ALA A 1 119 ? -12.992 -40.145 -14.267 1.00 41.78 119 ALA A C 1
ATOM 979 O O . ALA A 1 119 ? -11.750 -40.019 -14.145 1.00 41.78 119 ALA A O 1
#

Mean predicted aligned error: 15.21 Å

Solvent-accessible surface area (backbone atoms only — not comparable to full-atom values): 7255 Å² total; per-residue (Å²): 134,85,54,40,71,59,35,36,52,48,46,55,40,47,75,73,68,51,52,36,72,58,49,10,65,77,69,73,41,57,61,69,56,26,50,50,49,50,49,38,52,77,70,66,48,52,65,76,25,73,45,71,73,85,65,70,96,64,80,88,60,58,72,67,58,57,50,52,50,51,52,41,42,75,74,66,47,53,55,67,56,51,15,63,76,69,74,46,57,50,66,57,49,51,49,52,51,52,53,49,52,55,54,72,70,48,77,97,72,80,75,82,80,76,82,80,86,83,134

Sequence (119 aa):
MLDYVIRKKALELFNSGVGYKTVSRELGLPFYTAREWVRRYKRGEIEFFDKDYIVPAYRSYKPSVVKAVLEGYKKGEPIKSLSRQFGMSPQTVKKWVIEAQKRESLPESVEPQSVENNA

Radius of gyration: 20.74 Å; Cα contacts (8 Å, |Δi|>4): 77; chains: 1; bounding box: 38×50×50 Å

Secondary structure (DSSP, 8-state):
---HHHHHHHHHHHHTT--HHHHHHHTT--HHHHHHHHHHHHTT-THHHHS-----TTTTS-HHHHHHHHHHHHTT--HHHHHHHTT--HHHHHHHHHHHHHHHTS-S-----------

Nearest PDB structures (foldseek):
  2lvs-assembly1_A  TM=3.847E-01  e=1.015E-02  Hyperthermus butylicus DSM 5456
  1mdm-assembly1_A  TM=4.085E-01  e=2.655E-01  Homo sapiens
  5z4y-assembly1_B  TM=6.055E-01  e=1.904E+00  unclassified
  4yrv-assembly1_B  TM=4.555E-01  e=1.608E+00  Nostoc sp. PCC 7120 = FACHB-418
  4y13-assembly1_A  TM=5.088E-01  e=4.686E+00  Escherichia coli O157:H7

pLDDT: mean 75.3, std 18.51, range [32.53, 95.62]